Protein AF-A0A9D8VDM0-F1 (afdb_monomer_lite)

Structure (mmCIF, N/CA/C/O backbone):
data_AF-A0A9D8VDM0-F1
#
_entry.id   AF-A0A9D8VDM0-F1
#
loop_
_atom_site.group_PDB
_atom_site.id
_atom_site.type_symbol
_atom_site.label_atom_id
_atom_site.label_alt_id
_atom_site.label_comp_id
_atom_site.label_asym_id
_atom_site.label_entity_id
_atom_site.label_seq_id
_atom_site.pdbx_PDB_ins_code
_atom_site.Cartn_x
_atom_site.Cartn_y
_atom_site.Cartn_z
_atom_site.occupancy
_atom_site.B_iso_or_equiv
_atom_site.auth_seq_id
_atom_site.auth_comp_id
_atom_site.auth_asym_id
_atom_site.auth_atom_id
_atom_site.pdbx_PDB_model_num
ATOM 1 N N . MET A 1 1 ? 2.591 -17.379 -1.084 1.00 52.06 1 MET A N 1
ATOM 2 C CA . MET A 1 1 ? 3.566 -16.929 -0.064 1.00 52.06 1 MET A CA 1
ATOM 3 C C . MET A 1 1 ? 3.209 -17.593 1.257 1.00 52.06 1 MET A C 1
ATOM 5 O O . MET A 1 1 ? 2.052 -17.507 1.652 1.00 52.06 1 MET A O 1
ATOM 9 N N . ALA A 1 2 ? 4.137 -18.313 1.894 1.00 50.69 2 ALA A N 1
ATOM 10 C CA . ALA A 1 2 ? 3.864 -18.994 3.162 1.00 50.69 2 ALA A CA 1
ATOM 11 C C . ALA A 1 2 ? 3.575 -17.964 4.269 1.00 50.69 2 ALA A C 1
ATOM 13 O O . ALA A 1 2 ? 4.374 -17.052 4.489 1.00 50.69 2 ALA A O 1
ATOM 14 N N . ARG A 1 3 ? 2.429 -18.102 4.949 1.00 57.28 3 ARG A N 1
ATOM 15 C CA . ARG A 1 3 ? 1.991 -17.203 6.035 1.00 57.28 3 ARG A CA 1
ATOM 16 C C . ARG A 1 3 ? 2.968 -17.184 7.224 1.00 57.28 3 ARG A C 1
ATOM 18 O O . ARG A 1 3 ? 3.036 -16.174 7.914 1.00 57.28 3 ARG A O 1
ATOM 25 N N . ASP A 1 4 ? 3.797 -18.220 7.372 1.00 65.25 4 ASP A N 1
ATOM 26 C CA . ASP A 1 4 ? 4.771 -18.396 8.465 1.00 65.25 4 ASP A CA 1
ATOM 27 C C . ASP A 1 4 ? 5.942 -17.395 8.484 1.00 65.25 4 ASP A C 1
ATOM 29 O O . ASP A 1 4 ? 6.712 -17.375 9.440 1.00 65.25 4 ASP A O 1
ATOM 33 N N . LYS A 1 5 ? 6.098 -16.537 7.463 1.00 82.12 5 LYS A N 1
ATOM 34 C CA . LYS A 1 5 ? 7.132 -15.479 7.438 1.00 82.12 5 LYS A CA 1
ATOM 35 C C . LYS A 1 5 ? 6.610 -14.059 7.692 1.00 82.12 5 LYS A C 1
ATOM 37 O O . LYS A 1 5 ? 7.403 -13.118 7.667 1.00 82.12 5 LYS A O 1
ATOM 42 N N . MET A 1 6 ? 5.307 -13.858 7.901 1.00 85.06 6 MET A N 1
ATOM 43 C CA . MET A 1 6 ? 4.749 -12.507 8.056 1.00 85.06 6 MET A CA 1
ATOM 44 C C . MET A 1 6 ? 4.892 -11.980 9.490 1.00 85.06 6 MET A C 1
ATOM 46 O O . MET A 1 6 ? 4.475 -12.622 10.449 1.00 85.06 6 MET A O 1
ATOM 50 N N . ILE A 1 7 ? 5.430 -10.764 9.631 1.00 91.00 7 ILE A N 1
ATOM 51 C CA . ILE A 1 7 ? 5.544 -10.054 10.912 1.00 91.00 7 ILE A CA 1
ATOM 52 C C . ILE A 1 7 ? 4.404 -9.037 11.017 1.00 91.00 7 ILE A C 1
ATOM 54 O O . ILE A 1 7 ? 4.280 -8.153 10.167 1.00 91.00 7 ILE A O 1
ATOM 58 N N . ARG A 1 8 ? 3.592 -9.117 12.081 1.00 92.19 8 ARG A N 1
ATOM 59 C CA . ARG A 1 8 ? 2.529 -8.134 12.344 1.00 92.19 8 ARG A CA 1
ATOM 60 C C . ARG A 1 8 ? 3.139 -6.768 12.664 1.00 92.19 8 ARG A C 1
ATOM 62 O O . ARG A 1 8 ? 4.017 -6.649 13.517 1.00 92.19 8 ARG A O 1
ATOM 69 N N . LYS A 1 9 ? 2.635 -5.730 12.003 1.00 91.81 9 LYS A N 1
ATOM 70 C CA . LYS A 1 9 ? 2.959 -4.324 12.268 1.00 91.81 9 LYS A CA 1
ATOM 71 C C . LYS A 1 9 ? 1.664 -3.572 12.565 1.00 91.81 9 LYS A C 1
ATOM 73 O O . LYS A 1 9 ? 0.643 -3.843 11.938 1.00 91.81 9 LYS A O 1
ATOM 78 N N . GLN A 1 10 ? 1.709 -2.650 13.522 1.00 94.81 10 GLN A N 1
ATOM 79 C CA . GLN A 1 10 ? 0.626 -1.709 13.797 1.00 94.81 10 GLN A CA 1
ATOM 80 C C . GLN A 1 10 ? 1.060 -0.336 13.290 1.00 94.81 10 GLN A C 1
ATOM 82 O O . GLN A 1 10 ? 2.173 0.100 13.576 1.00 94.81 10 GLN A O 1
ATOM 87 N N . ILE A 1 11 ? 0.201 0.310 12.507 1.00 93.94 11 ILE A N 1
ATOM 88 C CA . ILE A 1 11 ? 0.447 1.629 11.925 1.00 93.94 11 ILE A CA 1
ATOM 89 C C . ILE A 1 11 ? -0.708 2.555 12.290 1.00 93.94 11 ILE A C 1
ATOM 91 O O . ILE A 1 11 ? -1.843 2.100 12.436 1.00 93.94 11 ILE A O 1
ATOM 95 N N . TYR A 1 12 ? -0.413 3.842 12.434 1.00 97.38 12 TYR A N 1
ATOM 96 C CA . TYR A 1 12 ? -1.438 4.871 12.544 1.00 97.38 12 TYR A CA 1
ATOM 97 C C . TYR A 1 12 ? -1.754 5.402 11.151 1.00 97.38 12 TYR A C 1
ATOM 99 O O . TYR A 1 12 ? -0.848 5.666 10.362 1.00 97.38 12 TYR A O 1
ATOM 107 N N . VAL A 1 13 ? -3.040 5.549 10.865 1.00 97.19 13 VAL A N 1
ATOM 108 C CA . VAL A 1 13 ? -3.563 6.122 9.625 1.00 97.19 13 VAL A CA 1
ATOM 109 C C . VAL A 1 13 ? -4.599 7.177 9.983 1.00 97.19 13 VAL A C 1
ATOM 111 O O . VAL A 1 13 ? -5.198 7.126 11.061 1.00 97.19 13 VAL A O 1
ATOM 114 N N . THR A 1 14 ? -4.812 8.144 9.098 1.00 98.69 14 THR A N 1
ATOM 115 C CA . THR A 1 14 ? -5.908 9.101 9.272 1.00 98.69 14 THR A CA 1
ATOM 116 C C . THR A 1 14 ? -7.254 8.432 8.989 1.00 98.69 14 THR A C 1
ATOM 118 O O . THR A 1 14 ? -7.331 7.368 8.367 1.00 98.69 14 THR A O 1
ATOM 121 N N . LYS A 1 15 ? -8.344 9.077 9.412 1.00 98.44 15 LYS A N 1
ATOM 122 C CA . LYS A 1 15 ? -9.708 8.604 9.140 1.00 98.44 15 LYS A CA 1
ATOM 123 C C . LYS A 1 15 ? -9.983 8.501 7.637 1.00 98.44 15 LYS A C 1
ATOM 125 O O . LYS A 1 15 ? -10.631 7.563 7.183 1.00 98.44 15 LYS A O 1
ATOM 130 N N . GLU A 1 16 ? -9.479 9.450 6.858 1.00 98.31 16 GLU A N 1
ATOM 131 C CA . GLU A 1 16 ? -9.621 9.477 5.403 1.00 98.31 16 GLU A CA 1
ATOM 132 C C . GLU A 1 16 ? -8.867 8.306 4.763 1.00 98.31 16 GLU A C 1
ATOM 134 O O . GLU A 1 16 ? -9.396 7.642 3.871 1.00 98.31 16 GLU A O 1
ATOM 139 N N . GLN A 1 17 ? -7.659 8.006 5.248 1.00 98.25 17 GLN A N 1
ATOM 140 C CA . GLN A 1 17 ? -6.865 6.869 4.782 1.00 98.25 17 GLN A CA 1
ATOM 141 C C . GLN A 1 17 ? -7.552 5.530 5.086 1.00 98.25 17 GLN A C 1
ATOM 143 O O . GLN A 1 17 ? -7.628 4.687 4.195 1.00 98.25 17 GLN A O 1
ATOM 148 N N . ASP A 1 18 ? -8.112 5.348 6.286 1.00 98.25 18 ASP A N 1
ATOM 149 C CA . ASP A 1 18 ? -8.895 4.152 6.641 1.00 98.25 18 ASP A CA 1
ATOM 150 C C . ASP A 1 18 ? -10.098 3.953 5.700 1.00 98.25 18 ASP A C 1
ATOM 152 O O . ASP A 1 18 ? -10.308 2.872 5.144 1.00 98.25 18 ASP A O 1
ATOM 156 N N . GLN A 1 19 ? -10.839 5.026 5.412 1.00 98.50 19 GLN A N 1
ATOM 157 C CA . GLN A 1 19 ? -11.957 4.968 4.469 1.00 98.50 19 GLN A CA 1
ATOM 158 C C . GLN A 1 19 ? -11.516 4.603 3.048 1.00 98.50 19 GLN A C 1
ATOM 160 O O . GLN A 1 19 ? -12.223 3.866 2.354 1.00 98.50 19 GLN A O 1
ATOM 165 N N . LEU A 1 20 ? -10.375 5.122 2.591 1.00 98.12 20 LEU A N 1
ATOM 166 C CA . LEU A 1 20 ? -9.814 4.784 1.283 1.00 98.12 20 LEU A CA 1
ATOM 167 C C . LEU A 1 20 ? -9.370 3.319 1.230 1.00 98.12 20 LEU A C 1
ATOM 169 O O . LEU A 1 20 ? -9.690 2.623 0.263 1.00 98.12 20 LEU A O 1
ATOM 173 N N . LEU A 1 21 ? -8.706 2.830 2.280 1.00 98.00 21 LEU A N 1
ATOM 174 C CA . LEU A 1 21 ? -8.309 1.428 2.408 1.00 98.00 21 LEU A CA 1
ATOM 175 C C . LEU A 1 21 ? -9.524 0.503 2.387 1.00 98.00 21 LEU A C 1
ATOM 177 O O . LEU A 1 21 ? -9.522 -0.482 1.651 1.00 98.00 21 LEU A O 1
ATOM 181 N N . SER A 1 22 ? -10.579 0.843 3.129 1.00 98.19 22 SER A N 1
ATOM 182 C CA . SER A 1 22 ? -11.833 0.086 3.165 1.00 98.19 22 SER A CA 1
ATOM 183 C C . SER A 1 22 ? -12.488 -0.016 1.785 1.00 98.19 22 SER A C 1
ATOM 185 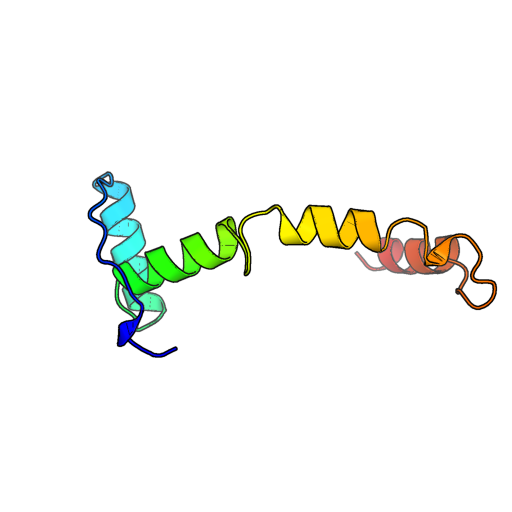O O . SER A 1 22 ? -12.791 -1.114 1.312 1.00 98.19 22 SER A O 1
ATOM 187 N N . ARG A 1 23 ? -12.626 1.114 1.075 1.00 98.38 23 ARG A N 1
ATOM 188 C CA . ARG A 1 23 ? -13.186 1.134 -0.287 1.00 98.38 23 ARG A CA 1
ATOM 189 C C . ARG A 1 23 ? -12.350 0.307 -1.256 1.00 98.38 23 ARG A C 1
ATOM 191 O O . ARG A 1 23 ? -12.903 -0.448 -2.053 1.00 98.38 23 ARG A O 1
ATOM 198 N N . ARG A 1 24 ? -11.022 0.427 -1.189 1.00 97.31 24 ARG A N 1
ATOM 199 C CA . ARG A 1 24 ? -10.124 -0.304 -2.087 1.00 97.31 24 ARG A CA 1
ATOM 200 C C . ARG A 1 24 ? -10.131 -1.806 -1.808 1.00 97.31 24 ARG A C 1
ATOM 202 O O . ARG A 1 24 ?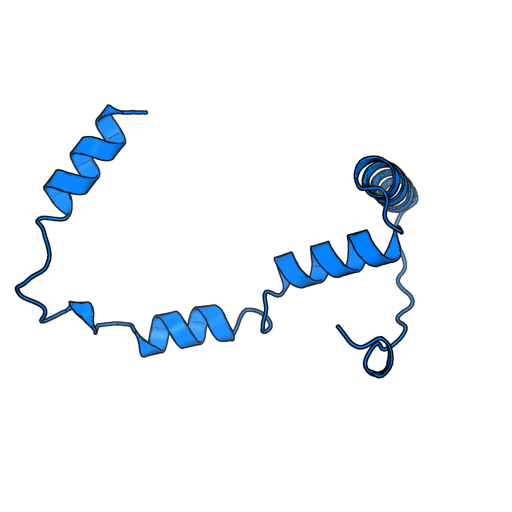 -10.135 -2.591 -2.750 1.00 97.31 24 ARG A O 1
ATOM 209 N N . ALA A 1 25 ? -10.181 -2.194 -0.537 1.00 97.56 25 ALA A N 1
ATOM 210 C CA . ALA A 1 25 ? -10.306 -3.580 -0.102 1.00 97.56 25 ALA A CA 1
ATOM 211 C C . ALA A 1 25 ? -11.593 -4.219 -0.647 1.00 97.56 25 ALA A C 1
ATOM 213 O O . ALA A 1 25 ? -11.535 -5.288 -1.254 1.00 97.56 25 ALA A O 1
ATOM 214 N N . ALA A 1 26 ? -12.725 -3.514 -0.535 1.00 97.94 26 ALA A N 1
ATOM 215 C CA . ALA A 1 26 ? -14.006 -3.958 -1.083 1.00 97.94 26 ALA A CA 1
ATOM 216 C C . ALA A 1 26 ? -13.970 -4.123 -2.613 1.00 97.94 26 ALA A C 1
ATOM 218 O O . ALA A 1 26 ? -14.430 -5.138 -3.125 1.00 97.94 26 ALA A O 1
ATOM 219 N N . GLN A 1 27 ? -13.375 -3.169 -3.341 1.00 96.50 27 GLN A N 1
ATOM 220 C CA . GLN A 1 27 ? -13.229 -3.249 -4.803 1.00 96.50 27 GLN A CA 1
ATOM 221 C C . GLN A 1 27 ? -12.398 -4.452 -5.266 1.00 96.50 27 GLN A C 1
ATOM 223 O O . GLN A 1 27 ? -12.645 -4.990 -6.340 1.00 96.50 27 GLN A O 1
ATOM 228 N N . LEU A 1 28 ? -11.390 -4.842 -4.483 1.00 92.75 28 LEU A N 1
ATOM 229 C CA . LEU A 1 28 ? -10.455 -5.912 -4.829 1.00 92.75 28 LEU A CA 1
ATOM 230 C C . LEU A 1 28 ? -10.843 -7.276 -4.234 1.00 92.75 28 LEU A C 1
ATOM 232 O O . LEU A 1 28 ? -10.205 -8.273 -4.561 1.00 92.75 28 LEU A O 1
ATOM 236 N N . GLY A 1 29 ? -11.848 -7.335 -3.354 1.00 95.75 29 GLY A N 1
ATOM 237 C CA . GLY A 1 29 ? -12.235 -8.565 -2.657 1.00 95.75 29 GLY A CA 1
ATOM 238 C C . GLY A 1 29 ? -11.176 -9.076 -1.671 1.00 95.75 29 GLY A C 1
ATOM 239 O O . GLY A 1 29 ? -11.071 -10.280 -1.449 1.00 95.75 29 GLY A O 1
ATOM 240 N N . VAL A 1 30 ? -10.369 -8.180 -1.094 1.00 95.44 30 VAL A N 1
ATOM 241 C CA . VAL A 1 30 ? -9.281 -8.513 -0.153 1.00 95.44 30 VAL A CA 1
ATOM 242 C C . VAL A 1 30 ? -9.416 -7.732 1.155 1.00 95.44 30 VAL A C 1
ATOM 244 O O . VAL A 1 30 ? -10.311 -6.908 1.310 1.00 95.44 30 VAL A O 1
ATOM 247 N N . THR A 1 31 ? -8.535 -7.975 2.128 1.00 96.44 31 THR A N 1
ATOM 248 C CA . THR A 1 31 ? -8.527 -7.228 3.397 1.00 96.44 31 THR A CA 1
ATOM 249 C C . THR A 1 31 ? -7.795 -5.890 3.260 1.00 96.44 31 THR A C 1
ATOM 251 O O . THR A 1 31 ? -6.935 -5.722 2.397 1.00 96.44 31 THR A O 1
ATOM 254 N N . GLN A 1 32 ? -8.059 -4.934 4.157 1.00 96.94 32 GLN A N 1
ATOM 255 C CA . GLN A 1 32 ? -7.301 -3.674 4.183 1.00 96.94 32 GLN A CA 1
ATOM 256 C C . GLN A 1 32 ? -5.796 -3.896 4.419 1.00 96.94 32 GLN A C 1
ATOM 258 O O . GLN A 1 32 ? -4.967 -3.222 3.813 1.00 96.94 32 GLN A O 1
ATOM 263 N N . SER A 1 33 ? -5.426 -4.873 5.255 1.00 94.81 33 SER A N 1
ATOM 264 C CA . SER A 1 33 ? -4.021 -5.245 5.468 1.00 94.81 33 SER A CA 1
ATOM 265 C C . SER A 1 33 ? -3.360 -5.762 4.190 1.00 94.81 33 SER A C 1
ATOM 267 O O . SER A 1 33 ? -2.184 -5.492 3.967 1.00 94.81 33 SER A O 1
ATOM 269 N N . GLU A 1 34 ? -4.114 -6.453 3.333 1.00 94.25 34 GLU A N 1
ATOM 270 C CA . GLU A 1 34 ? -3.629 -6.903 2.029 1.00 94.25 34 GLU A CA 1
ATOM 271 C C . GLU A 1 34 ? -3.428 -5.732 1.062 1.00 94.25 34 GLU A C 1
ATOM 273 O O . GLU A 1 34 ? -2.420 -5.683 0.361 1.00 94.25 34 GLU A O 1
ATOM 278 N N . VAL A 1 35 ? -4.324 -4.739 1.078 1.00 96.44 35 VAL A N 1
ATOM 279 C CA . VAL A 1 35 ? -4.143 -3.490 0.317 1.00 96.44 35 VAL A CA 1
ATOM 280 C C . VAL A 1 35 ? -2.868 -2.770 0.755 1.00 96.44 35 VAL A C 1
ATOM 282 O O . VAL A 1 35 ? -2.066 -2.383 -0.093 1.00 96.44 35 VAL A O 1
ATOM 285 N N . ILE A 1 36 ? -2.649 -2.630 2.067 1.00 94.75 36 ILE A N 1
ATOM 286 C CA . ILE A 1 36 ? -1.426 -2.022 2.613 1.00 94.75 36 ILE A CA 1
ATOM 287 C C . ILE A 1 36 ? -0.196 -2.823 2.175 1.00 94.75 36 ILE A C 1
ATOM 289 O O . ILE A 1 36 ? 0.787 -2.234 1.734 1.00 94.75 36 ILE A O 1
ATOM 293 N N . ARG A 1 37 ? -0.246 -4.158 2.250 1.00 91.50 37 ARG A N 1
ATOM 294 C CA . ARG A 1 37 ? 0.860 -5.026 1.829 1.00 91.50 37 ARG A CA 1
ATOM 295 C C . ARG A 1 37 ? 1.205 -4.822 0.355 1.00 91.50 37 ARG A C 1
ATOM 297 O O . ARG A 1 37 ? 2.368 -4.589 0.050 1.00 91.50 37 ARG A O 1
ATOM 304 N N . LEU A 1 38 ? 0.216 -4.860 -0.538 1.00 89.50 38 LEU A N 1
ATOM 305 C CA . LEU A 1 38 ? 0.420 -4.656 -1.977 1.00 89.50 38 LEU A CA 1
ATOM 306 C C . LEU A 1 38 ? 0.954 -3.252 -2.287 1.00 89.50 38 LEU A C 1
ATOM 308 O O . LEU A 1 38 ? 1.823 -3.100 -3.141 1.00 89.50 38 LEU A O 1
ATOM 312 N N . ALA A 1 39 ? 0.474 -2.231 -1.573 1.00 91.62 39 ALA A N 1
ATOM 313 C CA . ALA A 1 39 ? 0.988 -0.872 -1.705 1.00 91.62 39 ALA A CA 1
ATOM 314 C C . ALA A 1 39 ? 2.457 -0.776 -1.266 1.00 91.62 39 ALA A C 1
ATOM 316 O O . ALA A 1 39 ? 3.265 -0.178 -1.972 1.00 91.62 39 ALA A O 1
ATOM 317 N N . LEU A 1 40 ? 2.822 -1.405 -0.143 1.00 89.19 40 LEU A N 1
ATOM 318 C CA . LEU A 1 40 ? 4.208 -1.482 0.321 1.00 89.19 40 LEU A CA 1
ATOM 319 C C . LEU A 1 40 ? 5.089 -2.281 -0.647 1.00 89.19 40 LEU A C 1
ATOM 321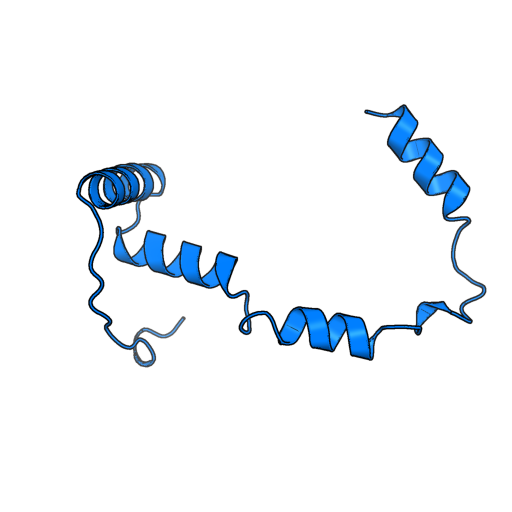 O O . LEU A 1 40 ? 6.207 -1.863 -0.915 1.00 89.19 40 LEU A O 1
ATOM 325 N N . GLU A 1 41 ? 4.600 -3.381 -1.220 1.00 83.94 41 GLU A N 1
ATOM 326 C CA . GLU A 1 41 ? 5.325 -4.152 -2.241 1.00 83.94 41 GLU A CA 1
ATOM 327 C C . GLU A 1 41 ? 5.543 -3.352 -3.525 1.00 83.94 41 GLU A C 1
ATOM 329 O O . GLU A 1 41 ? 6.625 -3.413 -4.103 1.00 83.94 41 GLU A O 1
ATOM 334 N N . GLY A 1 42 ? 4.554 -2.569 -3.959 1.00 82.44 42 GLY A N 1
ATOM 335 C CA . GLY A 1 42 ? 4.696 -1.673 -5.106 1.00 82.44 42 GLY A CA 1
ATOM 336 C C . GLY A 1 42 ? 5.652 -0.510 -4.834 1.00 82.44 42 GLY A C 1
ATOM 337 O O . GLY A 1 42 ? 6.476 -0.181 -5.684 1.00 82.44 42 GLY A O 1
ATOM 338 N N . ALA A 1 43 ? 5.574 0.088 -3.643 1.00 83.56 43 ALA A N 1
ATOM 339 C CA . ALA A 1 43 ? 6.390 1.239 -3.258 1.00 83.56 43 ALA A CA 1
ATOM 340 C C . ALA A 1 43 ? 7.849 0.864 -2.958 1.00 83.56 43 ALA A C 1
ATOM 342 O O . ALA A 1 43 ? 8.765 1.606 -3.302 1.00 83.56 43 ALA A O 1
ATOM 343 N N . LEU A 1 44 ? 8.071 -0.285 -2.321 1.00 81.12 44 LEU A N 1
ATOM 344 C CA . LEU A 1 44 ? 9.403 -0.772 -1.964 1.00 81.12 44 LEU A CA 1
ATOM 345 C C . LEU A 1 44 ? 9.990 -1.651 -3.082 1.0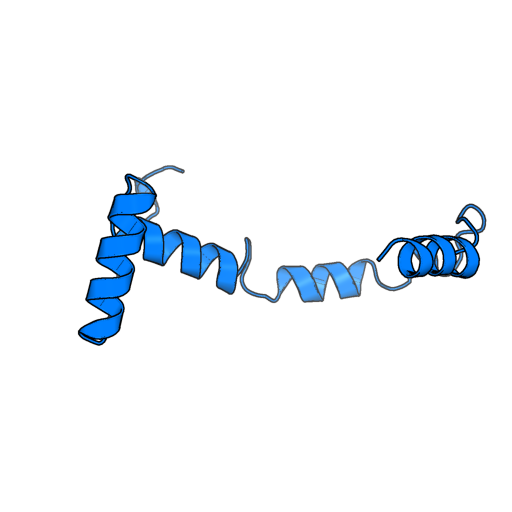0 81.12 44 LEU A C 1
ATOM 347 O O . LEU A 1 44 ? 11.204 -1.783 -3.198 1.00 81.12 44 LEU A O 1
ATOM 351 N N . GLY A 1 45 ? 9.163 -2.206 -3.966 1.00 65.38 45 GLY A N 1
ATOM 352 C CA . GLY A 1 45 ? 9.583 -3.160 -4.987 1.00 65.38 45 GLY A CA 1
ATOM 353 C C . GLY A 1 45 ? 9.937 -4.536 -4.398 1.00 65.38 45 GLY A C 1
ATOM 354 O O . GLY A 1 45 ? 9.998 -4.711 -3.179 1.00 65.38 45 GLY A O 1
ATOM 355 N N . PRO A 1 46 ? 10.233 -5.537 -5.251 1.00 59.22 46 PRO A N 1
ATOM 356 C CA . PRO A 1 46 ? 10.557 -6.900 -4.813 1.00 59.22 46 PRO A CA 1
ATOM 357 C C . PRO A 1 46 ? 11.809 -6.989 -3.919 1.00 59.22 46 PRO A C 1
ATOM 359 O O . PRO A 1 46 ? 12.011 -8.008 -3.262 1.00 59.22 46 PRO A O 1
ATOM 362 N N . LYS A 1 47 ? 12.624 -5.924 -3.870 1.00 56.38 47 LYS A N 1
ATOM 363 C CA . LYS A 1 47 ? 13.736 -5.692 -2.939 1.00 56.38 47 LYS A CA 1
ATOM 364 C C . LYS A 1 47 ? 13.997 -4.177 -2.841 1.00 56.38 47 LYS A C 1
ATOM 366 O O . LYS A 1 47 ? 14.796 -3.647 -3.609 1.00 56.38 47 LYS A O 1
ATOM 371 N N . GLY A 1 48 ? 13.254 -3.499 -1.966 1.00 49.81 48 GLY A N 1
ATOM 372 C CA . GLY A 1 48 ? 13.477 -2.128 -1.470 1.00 49.81 48 GLY A CA 1
ATOM 373 C C . GLY A 1 48 ? 14.375 -1.210 -2.300 1.00 49.81 48 GLY A C 1
ATOM 374 O O . GLY A 1 48 ? 15.481 -1.020 -1.844 1.00 49.81 48 GLY A O 1
ATOM 375 N N . TYR A 1 49 ? 13.943 -0.640 -3.436 1.00 49.44 49 TYR A N 1
ATO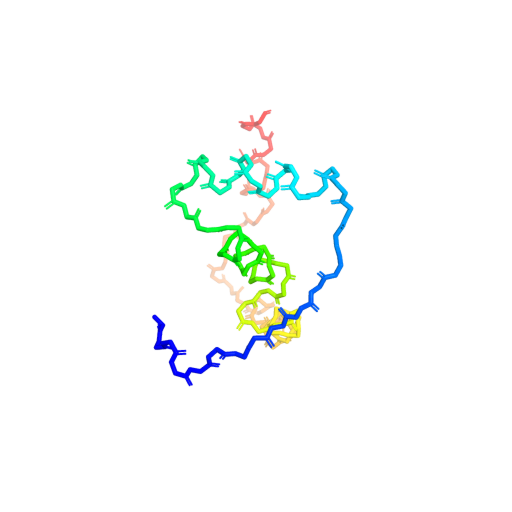M 376 C CA . TYR A 1 49 ? 14.625 0.407 -4.254 1.00 49.44 49 TYR A CA 1
ATOM 377 C C . TYR A 1 49 ? 16.083 0.130 -4.736 1.00 49.44 49 TYR A C 1
ATOM 379 O O . TYR A 1 49 ? 16.390 0.306 -5.917 1.00 49.44 49 TYR A O 1
ATOM 387 N N . GLU A 1 50 ? 16.966 -0.369 -3.872 1.00 53.44 50 GLU A N 1
ATOM 388 C CA . GLU A 1 50 ? 18.338 -0.813 -4.099 1.00 53.44 50 GLU A CA 1
ATOM 389 C C . GLU A 1 50 ? 18.449 -1.826 -5.232 1.00 53.44 50 GLU A C 1
ATOM 391 O O . GLU A 1 50 ? 19.353 -1.698 -6.046 1.00 53.44 50 GLU A O 1
ATOM 396 N N . ALA A 1 51 ? 17.521 -2.776 -5.387 1.00 56.88 51 ALA A N 1
ATOM 397 C CA . ALA A 1 51 ? 17.648 -3.758 -6.464 1.00 56.88 51 ALA A CA 1
ATOM 398 C C . ALA A 1 51 ? 17.467 -3.157 -7.863 1.00 56.88 51 ALA A C 1
ATOM 400 O O . ALA A 1 51 ? 18.100 -3.624 -8.802 1.00 56.88 51 ALA A O 1
ATOM 401 N N . ARG A 1 52 ? 16.645 -2.112 -8.031 1.00 56.12 52 ARG A N 1
ATOM 402 C CA . ARG A 1 52 ? 16.484 -1.475 -9.348 1.00 56.12 52 ARG A CA 1
ATOM 403 C C . ARG A 1 52 ? 17.696 -0.615 -9.687 1.00 56.12 52 ARG A C 1
ATOM 405 O O . ARG A 1 52 ? 18.199 -0.713 -10.799 1.00 56.12 52 ARG A O 1
ATOM 412 N N . ALA A 1 53 ? 18.180 0.183 -8.736 1.00 61.78 53 ALA A N 1
ATOM 413 C CA . ALA A 1 53 ? 19.389 0.983 -8.924 1.00 61.78 53 ALA A CA 1
ATOM 414 C C . ALA A 1 53 ? 20.637 0.102 -9.115 1.00 61.78 53 ALA A C 1
ATOM 416 O O . ALA A 1 53 ? 21.440 0.371 -10.000 1.00 61.78 53 ALA A O 1
ATOM 417 N N . HIS A 1 54 ? 20.767 -0.986 -8.352 1.00 60.94 54 HIS A N 1
ATOM 418 C CA . HIS A 1 54 ? 21.856 -1.956 -8.480 1.00 60.94 54 HIS A CA 1
ATOM 419 C C . HIS A 1 54 ? 21.813 -2.684 -9.823 1.00 60.94 54 HIS A C 1
ATOM 421 O O . HIS A 1 54 ? 22.830 -2.741 -10.499 1.00 60.94 54 HIS A O 1
ATOM 427 N N . VAL A 1 55 ? 20.646 -3.175 -10.260 1.00 64.44 55 VAL A N 1
ATOM 428 C CA . VAL A 1 55 ? 20.509 -3.808 -11.583 1.00 64.44 55 VAL A CA 1
ATOM 429 C C . VAL A 1 55 ? 20.824 -2.813 -12.695 1.00 64.44 55 VAL A C 1
ATOM 431 O O . VAL A 1 55 ? 21.560 -3.158 -13.612 1.00 64.44 55 VAL A O 1
ATOM 434 N N . LEU A 1 56 ? 20.323 -1.574 -12.616 1.00 66.81 56 LEU A N 1
ATOM 435 C CA . LEU A 1 56 ? 20.637 -0.537 -13.603 1.00 66.81 56 LEU A CA 1
ATOM 436 C C . LEU A 1 56 ? 22.131 -0.192 -13.626 1.00 66.81 56 LEU A C 1
ATOM 438 O O . LEU A 1 56 ? 22.665 0.005 -14.711 1.00 66.81 56 LEU A O 1
ATOM 442 N N . ASN A 1 57 ? 22.804 -0.164 -12.473 1.00 67.69 57 ASN A N 1
ATOM 443 C CA . ASN A 1 57 ? 24.251 0.047 -12.386 1.00 67.69 57 ASN A CA 1
ATOM 444 C C . ASN A 1 57 ? 25.056 -1.156 -12.901 1.00 67.69 57 ASN A C 1
ATOM 446 O O . ASN A 1 57 ? 26.054 -0.958 -13.583 1.00 67.69 57 ASN A O 1
ATOM 450 N N . GLU A 1 58 ? 24.632 -2.391 -12.627 1.00 63.03 58 GLU A N 1
ATOM 451 C CA . GLU A 1 58 ? 25.310 -3.600 -13.118 1.00 63.03 58 GLU A CA 1
ATOM 452 C C . GLU A 1 58 ? 25.160 -3.791 -14.626 1.00 63.03 58 GLU A C 1
ATOM 454 O O . GLU A 1 58 ? 26.087 -4.247 -15.291 1.00 63.03 58 GLU A O 1
ATOM 459 N N . VAL A 1 59 ? 24.002 -3.436 -15.183 1.00 68.06 59 VAL A N 1
ATOM 460 C CA . VAL A 1 59 ? 23.756 -3.528 -16.629 1.00 68.06 59 VAL A CA 1
ATOM 461 C C . VAL A 1 59 ? 24.135 -2.248 -17.380 1.00 68.06 59 VAL A C 1
ATOM 463 O O . VAL A 1 59 ? 24.057 -2.212 -18.614 1.00 68.06 59 VAL A O 1
ATOM 466 N N . ALA A 1 60 ? 24.570 -1.198 -16.671 1.00 67.88 60 ALA A N 1
ATOM 467 C CA . ALA A 1 60 ? 25.020 0.048 -17.276 1.00 67.88 60 ALA A CA 1
ATOM 468 C C . ALA A 1 60 ? 26.209 -0.225 -18.205 1.00 67.88 60 ALA A C 1
ATOM 470 O O . ALA A 1 60 ? 27.262 -0.707 -17.798 1.00 67.88 60 ALA A O 1
ATOM 471 N N . GLY A 1 61 ? 26.041 0.092 -19.488 1.00 67.19 61 GLY A N 1
ATOM 472 C CA . GLY A 1 61 ? 27.093 -0.075 -20.489 1.00 67.19 61 GLY A CA 1
ATOM 473 C C . GLY A 1 61 ? 27.157 -1.451 -21.158 1.00 67.19 61 GLY A C 1
ATOM 474 O O . GLY A 1 61 ? 27.907 -1.585 -22.123 1.00 67.19 61 GLY A O 1
ATOM 475 N N . VAL A 1 62 ? 26.322 -2.428 -20.774 1.00 71.69 62 VAL A N 1
ATOM 476 C CA . VAL A 1 62 ? 26.216 -3.735 -21.472 1.00 71.69 62 VAL A CA 1
ATOM 477 C C . VAL A 1 62 ? 25.892 -3.556 -22.965 1.00 71.69 62 VAL A C 1
ATOM 479 O O . VAL A 1 62 ? 26.273 -4.363 -23.807 1.00 71.69 62 VAL A O 1
ATOM 482 N N . TRP A 1 63 ? 25.215 -2.464 -23.311 1.00 65.75 63 TRP A N 1
ATOM 483 C CA . TRP A 1 63 ? 24.765 -2.168 -24.670 1.00 65.75 63 TRP A CA 1
ATOM 484 C C . TRP A 1 63 ? 25.719 -1.213 -25.403 1.00 65.75 63 TRP A C 1
ATOM 486 O O . TRP A 1 63 ? 25.549 -0.981 -26.593 1.00 65.75 63 TRP A O 1
ATOM 496 N N . LYS A 1 64 ? 26.756 -0.694 -24.724 1.00 67.12 64 LYS A N 1
ATOM 497 C CA . LYS A 1 64 ? 27.652 0.360 -25.238 1.00 67.12 64 LYS A CA 1
ATOM 498 C C . LYS A 1 64 ? 28.446 -0.064 -26.477 1.00 67.12 64 LYS A C 1
ATOM 500 O O . LYS A 1 64 ? 28.753 0.775 -27.311 1.00 67.12 64 LYS A O 1
ATOM 505 N N . ASN A 1 65 ? 28.768 -1.353 -26.593 1.00 67.62 65 ASN A N 1
ATOM 506 C CA . ASN A 1 65 ? 29.579 -1.899 -27.687 1.00 67.62 65 ASN A CA 1
ATOM 507 C C . ASN A 1 65 ? 28.825 -2.935 -28.538 1.00 67.62 65 ASN A C 1
ATOM 509 O O . ASN A 1 65 ? 29.443 -3.636 -29.342 1.00 67.62 65 ASN A O 1
ATOM 513 N N . ARG A 1 66 ? 27.505 -3.065 -28.356 1.00 73.69 66 ARG A N 1
ATOM 514 C CA . ARG A 1 66 ? 26.687 -3.957 -29.179 1.00 73.69 66 ARG A CA 1
ATOM 515 C C . ARG A 1 66 ? 26.456 -3.315 -30.543 1.00 73.69 66 ARG A C 1
ATOM 517 O O . ARG A 1 66 ? 25.984 -2.189 -30.630 1.00 73.69 66 ARG A O 1
ATOM 524 N N . LYS A 1 67 ? 26.815 -4.039 -31.601 1.00 72.31 67 LYS A N 1
ATOM 525 C CA . LYS A 1 67 ? 26.691 -3.590 -33.000 1.00 72.31 67 LYS A CA 1
ATOM 526 C C . LYS A 1 67 ? 25.431 -4.118 -33.688 1.00 72.31 67 LYS A C 1
ATOM 528 O O . LYS A 1 67 ? 25.184 -3.792 -34.838 1.00 72.31 67 LYS A O 1
ATOM 533 N N . ASP A 1 68 ? 24.676 -4.957 -32.990 1.00 81.69 68 ASP A N 1
ATOM 534 C CA . ASP A 1 68 ? 23.469 -5.637 -33.454 1.00 81.69 68 ASP A CA 1
ATOM 535 C C . ASP A 1 68 ? 22.180 -4.936 -33.000 1.00 81.69 68 ASP A C 1
ATOM 537 O O . ASP A 1 68 ? 21.087 -5.477 -33.146 1.00 81.69 68 ASP A O 1
ATOM 541 N N . LEU A 1 69 ? 22.303 -3.749 -32.404 1.00 75.94 69 LEU A N 1
ATOM 542 C CA . LEU A 1 69 ? 21.161 -2.981 -31.935 1.00 75.94 69 LEU A CA 1
ATOM 543 C C . LEU A 1 69 ? 20.533 -2.189 -33.092 1.00 75.94 69 LEU A C 1
ATOM 545 O O . LEU A 1 69 ? 21.267 -1.682 -33.943 1.00 75.94 69 LEU A O 1
ATOM 549 N N . PRO A 1 70 ? 19.194 -2.075 -33.123 1.00 74.62 70 PRO A N 1
ATOM 550 C CA . PRO A 1 70 ? 18.495 -1.279 -34.122 1.00 74.62 70 PRO A CA 1
ATOM 551 C C . PRO A 1 70 ? 18.780 0.215 -33.941 1.00 74.62 70 PRO A C 1
ATOM 553 O O . PRO A 1 70 ? 19.234 0.655 -32.884 1.00 74.62 70 PRO A O 1
ATOM 556 N N . ASP A 1 71 ? 18.474 0.993 -34.976 1.00 80.56 71 ASP A N 1
ATOM 557 C CA . ASP A 1 71 ? 18.510 2.448 -34.894 1.00 80.56 71 ASP A CA 1
ATOM 558 C C . ASP A 1 71 ? 17.424 2.952 -33.928 1.00 80.56 71 ASP A C 1
ATOM 560 O O . ASP A 1 71 ? 16.223 2.921 -34.212 1.00 80.56 71 ASP A O 1
ATOM 564 N N . TRP A 1 72 ? 17.867 3.377 -32.747 1.00 75.50 72 TRP A N 1
ATOM 565 C CA . TRP A 1 72 ? 17.000 3.804 -31.656 1.00 75.50 72 TRP A CA 1
ATOM 566 C C .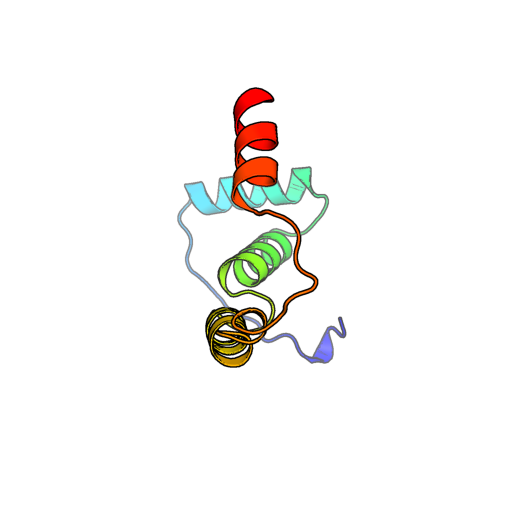 TRP A 1 72 ? 16.306 5.135 -31.919 1.00 75.50 72 TRP A C 1
ATOM 568 O O . TRP A 1 72 ? 15.234 5.359 -31.354 1.00 75.50 72 TRP A O 1
ATOM 578 N N . ASP A 1 73 ? 16.896 6.002 -32.742 1.00 77.81 73 ASP A N 1
ATOM 579 C CA . ASP A 1 73 ? 16.319 7.311 -33.043 1.00 77.81 73 ASP A CA 1
ATOM 580 C C . ASP A 1 73 ? 15.105 7.144 -33.961 1.00 77.81 73 ASP A C 1
ATOM 582 O O . ASP A 1 73 ? 14.039 7.697 -33.683 1.00 77.81 73 ASP A O 1
ATOM 586 N N . SER A 1 74 ? 15.216 6.265 -34.961 1.00 75.19 74 SER A N 1
ATOM 587 C CA . SER A 1 74 ? 14.100 5.880 -35.831 1.00 75.19 74 SER A CA 1
ATOM 588 C C . SER A 1 74 ? 12.953 5.215 -35.056 1.00 75.19 74 SER A C 1
ATOM 590 O O . SER A 1 74 ? 11.796 5.606 -35.199 1.00 75.19 74 SER A O 1
ATOM 592 N N . LEU A 1 75 ? 13.259 4.263 -34.163 1.00 77.06 75 LEU A N 1
ATOM 593 C CA . LEU A 1 75 ? 12.239 3.591 -33.342 1.00 77.06 75 LEU A CA 1
ATOM 594 C C . LEU A 1 75 ? 11.528 4.536 -32.363 1.00 77.06 75 LEU A C 1
ATOM 596 O O . LEU A 1 75 ? 10.365 4.316 -32.025 1.00 77.06 75 LEU A O 1
ATOM 600 N N . ARG A 1 76 ? 12.225 5.565 -31.867 1.00 78.62 76 ARG A N 1
ATOM 601 C CA . ARG A 1 76 ? 11.639 6.545 -30.946 1.00 78.62 76 ARG A CA 1
ATOM 602 C C . ARG A 1 76 ? 10.716 7.516 -31.684 1.00 78.62 76 ARG A C 1
ATOM 604 O O . ARG A 1 76 ? 9.623 7.773 -31.190 1.00 78.62 76 ARG A O 1
ATOM 611 N N . ALA A 1 77 ? 11.111 7.972 -32.872 1.00 76.25 77 ALA A N 1
ATOM 612 C CA . ALA A 1 77 ? 10.280 8.831 -33.714 1.00 76.25 77 ALA A CA 1
ATOM 613 C C . ALA A 1 77 ? 8.951 8.156 -34.107 1.00 76.25 77 ALA A C 1
ATOM 615 O O . ALA A 1 77 ? 7.894 8.770 -33.983 1.00 76.25 77 ALA A O 1
ATOM 616 N N . GLU A 1 78 ? 8.974 6.866 -34.469 1.00 73.12 78 GLU A N 1
ATOM 617 C CA . GLU A 1 78 ? 7.751 6.098 -34.767 1.00 73.12 78 GLU A CA 1
ATOM 618 C C . GLU A 1 78 ? 6.785 5.993 -33.573 1.00 73.12 78 GLU A C 1
ATOM 620 O O . GLU A 1 78 ? 5.574 5.863 -33.759 1.00 73.12 78 GLU A O 1
ATOM 625 N N . GLY A 1 79 ? 7.302 6.004 -32.342 1.00 70.12 79 GLY A N 1
ATOM 626 C CA . GLY A 1 79 ? 6.488 5.959 -31.127 1.00 70.12 79 GLY A CA 1
ATOM 627 C C . GLY A 1 79 ? 5.806 7.292 -30.823 1.00 70.12 79 GLY A C 1
ATOM 628 O O . GLY A 1 79 ? 4.631 7.300 -30.456 1.00 70.12 79 GLY A O 1
ATOM 629 N N . ASP A 1 80 ? 6.525 8.399 -31.016 1.00 71.88 80 ASP A N 1
ATOM 630 C CA . ASP A 1 80 ? 6.029 9.754 -30.752 1.00 71.88 80 ASP A CA 1
ATOM 631 C C . ASP A 1 80 ? 4.970 10.195 -31.781 1.00 71.88 80 ASP A C 1
ATOM 633 O O . ASP A 1 80 ? 4.058 10.943 -31.439 1.00 71.88 80 ASP A O 1
ATOM 637 N N . GLU A 1 81 ? 5.016 9.679 -33.014 1.00 69.62 81 GLU A N 1
ATOM 638 C CA . GLU A 1 81 ? 3.993 9.933 -34.044 1.00 69.62 81 GLU A CA 1
ATOM 639 C C . GLU A 1 81 ? 2.668 9.177 -33.816 1.00 69.62 81 GLU A C 1
ATOM 641 O O . GLU A 1 81 ? 1.671 9.450 -34.488 1.00 69.62 81 GLU A O 1
ATOM 646 N N . ARG A 1 82 ? 2.631 8.208 -32.889 1.00 58.38 82 ARG A N 1
ATOM 647 C CA . ARG A 1 82 ? 1.453 7.358 -32.621 1.00 58.38 82 ARG A CA 1
ATOM 648 C C . ARG A 1 82 ? 0.669 7.749 -31.361 1.00 58.38 82 ARG A C 1
ATOM 650 O O . ARG A 1 82 ? -0.249 7.006 -31.000 1.00 58.38 82 ARG A O 1
ATOM 657 N N . ILE A 1 83 ? 1.015 8.863 -30.703 1.00 51.25 83 ILE A N 1
ATOM 658 C CA . ILE A 1 83 ? 0.361 9.383 -29.483 1.00 51.25 83 ILE A CA 1
ATOM 659 C C . ILE A 1 83 ? -0.430 10.657 -29.781 1.00 51.25 83 ILE A C 1
ATOM 661 O O . ILE A 1 83 ? 0.114 11.556 -30.453 1.00 51.25 83 ILE A O 1
#

Radius of gyration: 20.84 Å; chains: 1; bounding box: 44×29×50 Å

Foldseek 3Di:
DDPVPDDDDDDDDDPVVVVVLVVVCVVVVHHSVVVVVVVCCVCLPPHGPCVVVVVCVVCPCVCVPDPPDDDPVVVVVVVVVVD

Secondary structure (DSSP, 8-state):
--GGGPPP------HHHHHHHHHHHHHHTS-HHHHHHHHHHHHHTTTTTHHHHHHHHHSTTTTTT-SS---HHHHHHHHHTT-

pLDDT: mean 79.45, std 15.61, range [49.44, 98.69]

Sequence (83 aa):
MARDKMIRKQIYVTKEQDQLLSRRAAQLGVTQSEVIRLALEGALGPKGYEARAHVLNEVAGVWKNRKDLPDWDSLRAEGDERI